Protein AF-A0A350PE59-F1 (afdb_monomer_lite)

Foldseek 3Di:
DAFEAEVNHGADVVVLRHDDPVCQQAVPHPQGPGHDDPVLVVQLVVVDDRPYYRYDHVVSSVVSVVVVVVVVVVVVVVVVVVVDDDPDD

pLDDT: mean 89.73, std 11.52, range [48.84, 98.31]

Secondary structure (DSSP, 8-state):
-PEEEETTEEP-GGGT-PPPHHHHHH--STT-SS---HHHHHHHHHHS-TTSEEEE-HHHHHHHHHHHHHHHHHHHHHHHHHTS-----

Sequence (89 aa):
NNMVTLEGQKMGKSLGNAINLHQFFTGEHKLLTRAWDSQVIRFFLLQSHYRSTTDFSEDALEAAETGLKNLYSMISTIEKAENGSGESF

Radius of gyration: 17.59 Å; chains: 1; bounding box: 40×24×54 Å

Structure (mmCIF, N/CA/C/O backbone):
data_AF-A0A350PE59-F1
#
_entry.id   AF-A0A350PE59-F1
#
loop_
_atom_site.group_PDB
_atom_site.id
_atom_site.type_symbol
_atom_site.label_atom_id
_atom_site.label_alt_id
_atom_site.label_comp_id
_atom_site.label_asym_id
_atom_site.label_entity_id
_atom_site.label_seq_id
_atom_site.pdbx_PDB_ins_code
_atom_site.Cartn_x
_atom_site.Cartn_y
_atom_site.Cartn_z
_atom_site.occupancy
_atom_site.B_iso_or_equiv
_atom_site.auth_seq_id
_atom_site.auth_comp_id
_atom_site.auth_asym_id
_atom_site.auth_atom_id
_atom_site.pdbx_PDB_model_num
ATOM 1 N N . ASN A 1 1 ? 9.273 2.973 14.925 1.00 58.16 1 ASN A N 1
ATOM 2 C CA . ASN A 1 1 ? 7.949 2.359 15.121 1.00 58.16 1 ASN A CA 1
ATOM 3 C C . ASN A 1 1 ? 6.960 3.131 14.283 1.00 58.16 1 ASN A C 1
ATOM 5 O O . ASN A 1 1 ? 6.531 4.192 14.715 1.00 58.16 1 ASN A O 1
ATOM 9 N N . ASN A 1 2 ? 6.696 2.632 13.077 1.00 75.19 2 ASN A N 1
ATOM 10 C CA . ASN A 1 2 ? 5.671 3.170 12.192 1.00 75.19 2 ASN A CA 1
ATOM 11 C C . ASN A 1 2 ? 4.307 2.665 12.690 1.00 75.19 2 ASN A C 1
ATOM 13 O O . ASN A 1 2 ? 4.175 1.484 13.019 1.00 75.19 2 ASN A O 1
ATOM 17 N N . MET A 1 3 ? 3.340 3.567 12.827 1.00 86.69 3 MET A N 1
ATOM 18 C CA . MET A 1 3 ? 1.975 3.243 13.229 1.00 86.69 3 MET A CA 1
ATOM 19 C C . MET A 1 3 ? 1.091 3.213 11.987 1.00 86.69 3 MET A C 1
ATOM 21 O O . MET A 1 3 ? 1.097 4.174 11.223 1.00 86.69 3 MET A O 1
ATOM 25 N N . VAL A 1 4 ? 0.296 2.153 11.833 1.00 88.94 4 VAL A N 1
ATOM 26 C CA . VAL A 1 4 ? -0.676 2.049 10.740 1.00 88.94 4 VAL A CA 1
ATOM 27 C C . VAL A 1 4 ? -2.051 2.521 11.215 1.00 88.94 4 VAL A C 1
ATOM 29 O O . VAL A 1 4 ? -2.519 2.135 12.296 1.00 88.94 4 VAL A O 1
ATOM 32 N N . THR A 1 5 ? -2.684 3.372 10.416 1.00 91.19 5 THR A N 1
ATOM 33 C CA . THR A 1 5 ? -4.042 3.890 10.623 1.00 91.19 5 THR A CA 1
ATOM 34 C C . THR A 1 5 ? -4.962 3.442 9.490 1.00 91.19 5 THR A C 1
ATOM 36 O O . THR A 1 5 ? -4.478 3.060 8.438 1.00 91.19 5 THR A O 1
ATOM 39 N N . LEU A 1 6 ? -6.271 3.442 9.712 1.00 89.00 6 LEU A N 1
ATOM 40 C CA . LEU A 1 6 ? -7.319 3.288 8.704 1.00 89.00 6 LEU A CA 1
ATOM 41 C C . LEU A 1 6 ? -8.189 4.539 8.811 1.00 89.00 6 LEU A C 1
ATOM 43 O O . LEU A 1 6 ? -8.765 4.766 9.877 1.00 89.00 6 LEU A O 1
ATOM 47 N N . GLU A 1 7 ? -8.241 5.354 7.758 1.00 86.19 7 GLU A N 1
ATOM 48 C CA . GLU A 1 7 ? -8.954 6.643 7.758 1.00 86.19 7 GLU A CA 1
ATOM 49 C C . GLU A 1 7 ? -8.537 7.537 8.947 1.00 86.19 7 GLU A C 1
ATOM 51 O O . GLU A 1 7 ? -9.356 8.150 9.634 1.00 86.19 7 GLU A O 1
ATOM 56 N N . GLY A 1 8 ? -7.239 7.550 9.269 1.00 86.62 8 GLY A N 1
ATOM 57 C CA . GLY A 1 8 ? -6.686 8.288 10.411 1.00 86.62 8 GLY A CA 1
ATOM 58 C C . GLY A 1 8 ? -6.963 7.672 11.791 1.00 86.62 8 GLY A C 1
ATOM 59 O O . GLY A 1 8 ? -6.392 8.119 12.790 1.00 86.62 8 GLY A O 1
ATOM 60 N N . GLN A 1 9 ? -7.767 6.608 11.886 1.00 90.19 9 GLN A N 1
ATOM 61 C CA . GLN A 1 9 ? -7.964 5.862 13.125 1.00 90.19 9 GLN A CA 1
ATOM 62 C C . GLN A 1 9 ? -6.887 4.787 13.286 1.00 90.19 9 GLN A C 1
ATOM 64 O O . GLN A 1 9 ? -6.664 3.963 12.407 1.00 90.19 9 GLN A O 1
ATOM 69 N N . LYS A 1 10 ? -6.236 4.728 14.451 1.00 91.25 10 LYS A N 1
ATOM 70 C CA . LYS A 1 10 ? -5.268 3.667 14.768 1.00 91.25 10 LYS A CA 1
ATOM 71 C C . LYS A 1 10 ? -5.873 2.273 14.552 1.00 91.25 10 LYS A C 1
ATOM 73 O O . LYS A 1 10 ? -6.960 1.984 15.053 1.00 91.25 10 LYS A O 1
ATOM 78 N N . MET A 1 11 ? -5.133 1.382 13.893 1.00 92.31 11 MET A N 1
ATOM 79 C CA . MET A 1 11 ? -5.526 -0.024 13.802 1.00 92.31 11 MET A CA 1
ATOM 80 C C . MET A 1 11 ? -5.310 -0.737 15.146 1.00 92.31 11 MET A C 1
ATOM 82 O O . MET A 1 11 ? -4.246 -0.639 15.766 1.00 92.31 11 MET A O 1
ATOM 86 N N . GLY A 1 12 ? -6.316 -1.472 15.618 1.00 92.00 12 GLY A N 1
ATOM 87 C CA . GLY A 1 12 ? -6.259 -2.174 16.897 1.00 92.00 12 GLY A CA 1
ATOM 88 C C . GLY A 1 12 ? -7.328 -3.252 17.043 1.00 92.00 12 GLY A C 1
ATOM 89 O O . GLY A 1 12 ? -8.467 -3.089 16.620 1.00 92.00 12 GLY A O 1
ATOM 90 N N . LYS A 1 13 ? -6.972 -4.371 17.690 1.00 88.44 13 LYS A N 1
ATOM 91 C CA . LYS A 1 13 ? -7.900 -5.500 17.900 1.00 88.44 13 LYS A CA 1
ATOM 92 C C . LYS A 1 13 ? -9.163 -5.082 18.659 1.00 88.44 13 LYS A C 1
ATOM 94 O O . LYS A 1 13 ? -10.250 -5.514 18.303 1.00 88.44 13 LYS A O 1
ATOM 99 N N . SER A 1 14 ? -9.027 -4.206 19.656 1.00 91.38 14 SER A N 1
ATOM 100 C CA . SER A 1 14 ? -10.152 -3.673 20.437 1.00 91.38 14 SER A CA 1
ATOM 101 C C . SER A 1 14 ? -11.112 -2.804 19.621 1.00 91.38 14 SER A C 1
ATOM 103 O O . SER A 1 14 ? -12.266 -2.666 20.006 1.00 91.38 14 SER A O 1
ATOM 105 N N . LEU A 1 15 ? -10.647 -2.230 18.508 1.00 88.44 15 LEU A N 1
ATOM 106 C CA . LEU A 1 15 ? -11.447 -1.406 17.599 1.00 88.44 15 LEU A CA 1
ATOM 107 C C . LEU A 1 15 ? -12.080 -2.235 16.470 1.00 88.44 15 LEU A C 1
ATOM 109 O O . LEU A 1 15 ? -12.855 -1.709 15.679 1.00 88.44 15 LEU A O 1
ATOM 113 N N . GLY A 1 16 ? -11.757 -3.532 16.371 1.00 89.31 16 GLY A N 1
ATOM 114 C CA . GLY A 1 16 ? -12.304 -4.423 15.344 1.00 89.31 16 GLY A CA 1
ATOM 115 C C . GLY A 1 16 ? -11.873 -4.087 13.910 1.00 89.31 16 GLY A C 1
ATOM 116 O O . GLY A 1 16 ? -12.508 -4.563 12.967 1.00 89.31 16 GLY A O 1
ATOM 117 N N . ASN A 1 17 ? -10.827 -3.268 13.752 1.00 91.56 17 ASN A N 1
ATOM 118 C CA . ASN A 1 17 ? -10.261 -2.826 12.473 1.00 91.56 17 ASN A CA 1
ATOM 119 C C . ASN A 1 17 ? -8.828 -3.348 12.239 1.00 91.56 17 ASN A C 1
ATOM 121 O O . ASN A 1 17 ? -8.189 -2.973 11.263 1.00 91.56 17 ASN A O 1
ATOM 125 N N . ALA A 1 18 ? -8.298 -4.193 13.130 1.00 91.56 18 ALA A N 1
ATOM 126 C CA . ALA A 1 18 ? -6.980 -4.795 12.958 1.00 91.56 18 ALA A CA 1
ATOM 127 C C . ALA A 1 18 ? -7.024 -5.975 11.981 1.00 91.56 18 ALA A C 1
ATOM 129 O O . ALA A 1 18 ? -7.654 -6.991 12.264 1.00 91.56 18 ALA A O 1
ATOM 130 N N . ILE A 1 19 ? -6.265 -5.856 10.895 1.00 92.88 19 ILE A N 1
ATOM 131 C CA . ILE A 1 19 ? -6.044 -6.906 9.901 1.00 92.88 19 ILE A CA 1
ATOM 132 C C . ILE A 1 19 ? -4.678 -7.533 10.177 1.00 92.88 19 ILE A C 1
ATOM 134 O O . ILE A 1 19 ? -3.684 -6.823 10.342 1.00 92.88 19 ILE A O 1
ATOM 138 N N . ASN A 1 20 ? -4.612 -8.859 10.267 1.00 93.00 20 ASN A N 1
ATOM 139 C CA . ASN A 1 20 ? -3.335 -9.560 10.397 1.00 93.00 20 ASN A CA 1
ATOM 140 C C . ASN A 1 20 ? -2.781 -9.990 9.025 1.00 93.00 20 ASN A C 1
ATOM 142 O O . ASN A 1 20 ? -3.501 -10.011 8.032 1.00 93.00 20 ASN A O 1
ATOM 146 N N . LEU A 1 21 ? -1.495 -10.351 8.964 1.00 93.31 21 LEU A N 1
ATOM 147 C CA . LEU A 1 21 ? -0.849 -10.730 7.699 1.00 93.31 21 LEU A CA 1
ATOM 148 C C . LEU A 1 21 ? -1.513 -11.930 7.016 1.00 93.31 21 LEU A C 1
ATOM 150 O O . LEU A 1 21 ? -1.656 -11.924 5.801 1.00 93.31 21 LEU A O 1
ATOM 154 N N . HIS A 1 22 ? -1.953 -12.931 7.781 1.00 95.75 22 HIS A N 1
ATOM 155 C CA . HIS A 1 22 ? -2.660 -14.074 7.208 1.00 95.75 22 HIS A CA 1
ATOM 156 C C . HIS A 1 22 ? -3.940 -13.620 6.499 1.00 95.75 22 HIS A C 1
ATOM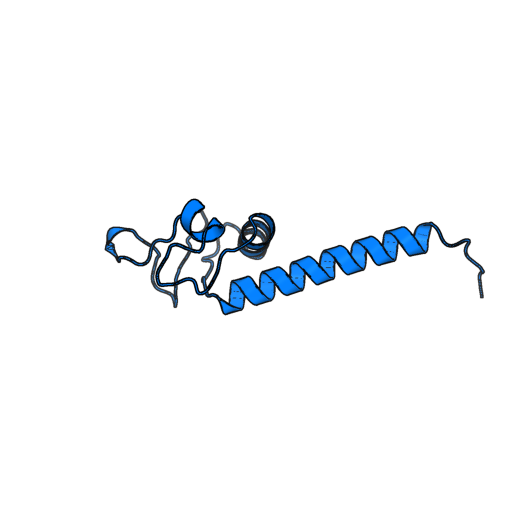 158 O O . HIS A 1 22 ? -4.147 -13.981 5.350 1.00 95.75 22 HIS A O 1
ATOM 164 N N . GLN A 1 23 ? -4.718 -12.739 7.130 1.00 95.94 23 GLN A N 1
ATOM 165 C CA . GLN A 1 23 ? -5.922 -12.163 6.534 1.00 95.94 23 GLN A CA 1
ATOM 166 C C . GLN A 1 23 ? -5.631 -11.317 5.295 1.00 95.94 23 GLN A C 1
ATOM 168 O O . GLN A 1 23 ? -6.404 -11.372 4.348 1.00 95.94 23 GLN A O 1
ATOM 173 N N . PHE A 1 24 ? -4.523 -10.568 5.262 1.00 95.69 24 PHE A N 1
ATOM 174 C CA . PHE A 1 24 ? -4.094 -9.891 4.034 1.00 95.69 24 PHE A CA 1
ATOM 175 C C . PHE A 1 24 ? -3.856 -10.884 2.896 1.00 95.69 24 PHE A C 1
ATOM 177 O O . PHE A 1 24 ? -4.281 -10.640 1.772 1.00 95.69 24 PHE A O 1
ATOM 184 N N . PHE A 1 25 ? -3.204 -12.008 3.186 1.00 96.56 25 PHE A N 1
ATOM 185 C CA . PHE A 1 25 ? -2.823 -12.989 2.170 1.00 96.56 25 PHE A CA 1
ATOM 186 C C . PHE A 1 25 ? -3.970 -13.910 1.747 1.00 96.56 25 PHE A C 1
ATOM 188 O O . PHE A 1 25 ? -3.925 -14.456 0.650 1.00 96.56 25 PHE A O 1
ATOM 195 N N . THR A 1 26 ? -4.994 -14.085 2.583 1.00 97.56 26 THR A N 1
ATOM 196 C CA . THR A 1 26 ? -6.183 -14.890 2.258 1.00 97.56 26 THR A CA 1
ATOM 197 C C . THR A 1 26 ? -7.380 -14.050 1.820 1.00 97.56 26 THR A C 1
ATOM 199 O O . THR A 1 26 ? -8.290 -14.573 1.185 1.00 97.56 26 THR A O 1
ATOM 202 N N . GLY A 1 27 ? -7.395 -12.751 2.129 1.00 96.19 27 GLY A N 1
ATOM 203 C CA . GLY A 1 27 ? -8.566 -11.889 1.957 1.00 96.19 27 GLY A CA 1
ATOM 204 C C . GLY A 1 27 ? -9.648 -12.108 3.023 1.00 96.19 27 GLY A C 1
ATOM 205 O O . GLY A 1 27 ? -10.750 -11.585 2.898 1.00 96.19 27 GLY A O 1
ATOM 206 N N . GLU A 1 28 ? -9.367 -12.862 4.090 1.00 95.88 28 GLU A N 1
ATOM 207 C CA . GLU A 1 28 ? -10.344 -13.238 5.126 1.00 95.88 28 GLU A CA 1
ATOM 208 C C . GLU A 1 28 ? -10.544 -12.137 6.187 1.00 95.88 28 GLU A C 1
ATOM 210 O O . GLU A 1 28 ? -10.458 -12.359 7.402 1.00 95.88 28 GLU A O 1
ATOM 215 N N . HIS A 1 29 ? -10.801 -10.908 5.742 1.00 94.81 29 HIS A N 1
ATOM 216 C CA . HIS A 1 29 ? -11.199 -9.807 6.612 1.00 94.81 29 HIS A CA 1
ATOM 217 C C . HIS A 1 29 ? -12.235 -8.924 5.922 1.00 94.81 29 HIS A C 1
ATOM 219 O O . HIS A 1 29 ? -12.075 -8.555 4.771 1.00 94.81 29 HIS A O 1
ATOM 225 N N . LYS A 1 30 ? -13.257 -8.484 6.662 1.00 93.25 30 LYS A N 1
ATOM 226 C CA . LYS A 1 30 ? -14.370 -7.651 6.155 1.00 93.25 30 LYS A CA 1
ATOM 227 C C . LYS A 1 30 ? -13.977 -6.297 5.535 1.00 93.25 30 LYS A C 1
ATOM 229 O O . LYS A 1 30 ? -14.833 -5.621 4.988 1.00 93.25 30 LYS A O 1
ATOM 234 N N . LEU A 1 31 ? -12.728 -5.870 5.729 1.00 92.44 31 LEU A N 1
ATOM 235 C CA . LEU A 1 31 ? -12.171 -4.614 5.198 1.00 92.44 31 LEU A CA 1
ATOM 236 C C . LEU A 1 31 ? -11.302 -4.856 3.955 1.00 92.44 31 LEU A C 1
ATOM 238 O O . LEU A 1 31 ? -10.614 -3.945 3.515 1.00 92.44 31 LEU A O 1
ATOM 242 N N . LEU A 1 32 ? -11.255 -6.094 3.466 1.00 94.62 32 LEU A N 1
ATOM 243 C CA . LEU A 1 32 ? -10.546 -6.479 2.260 1.00 94.62 32 LEU A CA 1
ATOM 244 C C . LEU A 1 32 ? -11.569 -7.012 1.263 1.00 94.62 32 LEU A C 1
ATOM 246 O O . LEU A 1 32 ? -12.410 -7.842 1.606 1.00 94.62 32 LEU A O 1
ATOM 250 N N . THR A 1 33 ? -11.463 -6.569 0.021 1.00 96.00 33 THR A N 1
ATOM 251 C CA . THR A 1 33 ? -12.232 -7.101 -1.108 1.00 96.00 33 THR A CA 1
ATOM 252 C C . THR A 1 33 ? -11.571 -8.334 -1.718 1.00 96.00 33 THR A C 1
ATOM 254 O O . THR A 1 33 ? -12.232 -9.114 -2.404 1.00 96.00 33 THR A O 1
ATOM 257 N N . ARG A 1 34 ? -10.269 -8.531 -1.468 1.00 97.00 34 ARG A N 1
ATOM 258 C CA . ARG A 1 34 ? -9.470 -9.639 -2.003 1.00 97.00 34 ARG A CA 1
ATOM 259 C C . ARG A 1 34 ? 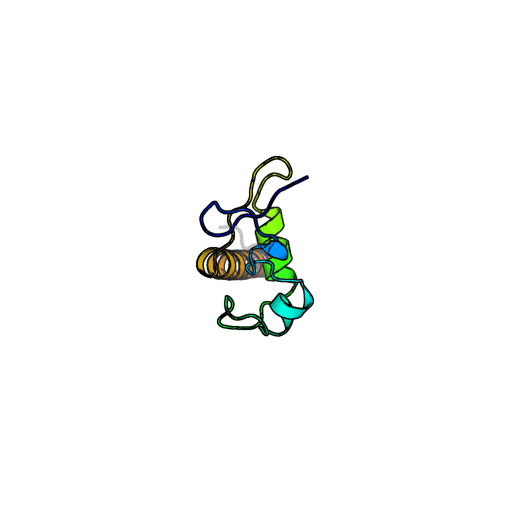-8.216 -9.936 -1.182 1.00 97.00 34 ARG A C 1
ATOM 261 O O . ARG A 1 34 ? -7.817 -9.171 -0.305 1.00 97.00 34 ARG A O 1
ATOM 268 N N . ALA A 1 35 ? -7.568 -11.043 -1.531 1.00 97.56 35 ALA A N 1
ATOM 269 C CA . ALA A 1 35 ? -6.217 -11.366 -1.099 1.00 97.56 35 ALA A CA 1
ATOM 270 C C . ALA A 1 35 ? -5.165 -10.459 -1.763 1.00 97.56 35 ALA A C 1
ATOM 272 O O . ALA A 1 35 ? -5.294 -10.053 -2.925 1.00 97.56 35 ALA A O 1
ATOM 273 N N . TRP A 1 36 ? -4.089 -10.206 -1.023 1.00 97.56 36 TRP A N 1
ATOM 274 C CA . TRP A 1 36 ? -2.965 -9.374 -1.430 1.00 97.56 36 TRP A CA 1
ATOM 275 C C . TRP A 1 36 ? -1.656 -10.153 -1.409 1.00 97.56 36 TRP A C 1
ATOM 277 O O . TRP A 1 36 ? -1.380 -10.907 -0.476 1.00 97.56 36 TRP A O 1
ATOM 287 N N . ASP A 1 37 ? -0.818 -9.931 -2.422 1.00 97.69 37 ASP A N 1
ATOM 288 C CA . ASP A 1 37 ? 0.510 -10.533 -2.470 1.00 97.69 37 ASP A CA 1
ATOM 289 C C . ASP A 1 37 ? 1.436 -9.921 -1.405 1.00 97.69 37 ASP A C 1
ATOM 291 O O . ASP A 1 37 ? 1.432 -8.712 -1.147 1.00 97.69 37 ASP A O 1
ATOM 295 N N . SER A 1 38 ? 2.272 -10.765 -0.799 1.00 97.00 38 SER A N 1
ATOM 296 C CA . SER A 1 38 ? 3.215 -10.359 0.248 1.00 97.00 38 SER A CA 1
ATOM 297 C C . SER A 1 38 ? 4.168 -9.234 -0.179 1.00 97.00 38 SER A C 1
ATOM 299 O O . SER A 1 38 ? 4.533 -8.388 0.642 1.00 97.00 38 SER A O 1
ATOM 301 N N . GLN A 1 39 ? 4.540 -9.181 -1.460 1.00 97.62 39 GLN A N 1
ATOM 302 C CA . GLN A 1 39 ? 5.416 -8.156 -2.012 1.00 97.62 39 GLN A CA 1
ATOM 303 C C . GLN A 1 39 ? 4.699 -6.817 -2.155 1.00 97.62 39 GLN A C 1
ATOM 305 O O . GLN A 1 39 ? 5.320 -5.787 -1.906 1.00 97.62 39 GLN A O 1
ATOM 310 N N . VAL A 1 40 ? 3.398 -6.816 -2.461 1.00 97.56 40 VAL A N 1
ATOM 311 C CA . VAL A 1 40 ? 2.585 -5.589 -2.493 1.00 97.56 40 VAL A CA 1
ATOM 312 C C . VAL A 1 40 ? 2.494 -4.985 -1.096 1.00 97.56 40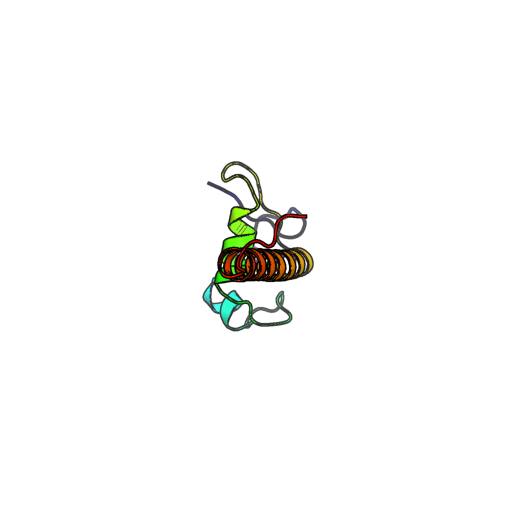 VAL A C 1
ATOM 314 O O . VAL A 1 40 ? 2.799 -3.807 -0.922 1.00 97.56 40 VAL A O 1
ATOM 317 N N . ILE A 1 41 ? 2.172 -5.798 -0.081 1.00 95.62 41 ILE A N 1
ATOM 318 C CA . ILE A 1 41 ? 2.113 -5.342 1.319 1.00 95.62 41 ILE A CA 1
ATOM 319 C C . ILE A 1 41 ? 3.472 -4.797 1.771 1.00 95.62 41 ILE A C 1
ATOM 321 O O . ILE A 1 41 ? 3.554 -3.734 2.389 1.00 95.62 41 ILE A O 1
ATOM 325 N N . ARG A 1 42 ? 4.562 -5.501 1.442 1.00 95.19 42 ARG A N 1
ATOM 326 C CA . ARG A 1 42 ? 5.921 -5.048 1.757 1.00 95.19 42 ARG A CA 1
ATOM 327 C C . ARG A 1 42 ? 6.237 -3.722 1.072 1.00 95.19 42 ARG A C 1
ATOM 329 O O . ARG A 1 42 ? 6.747 -2.819 1.728 1.00 95.19 42 ARG A O 1
ATOM 336 N N . PHE A 1 43 ? 5.958 -3.610 -0.223 1.00 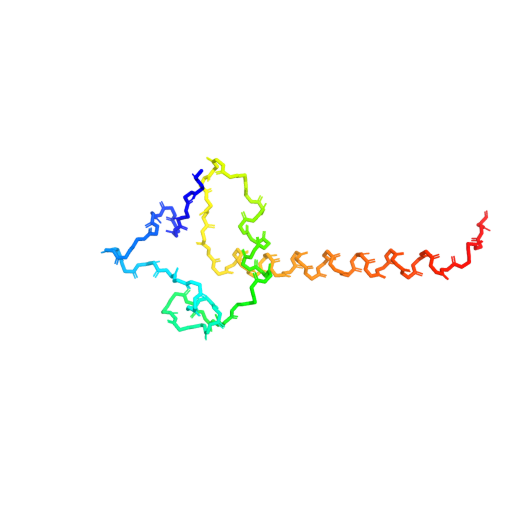96.38 43 PHE A N 1
ATOM 337 C CA . PHE A 1 43 ? 6.222 -2.405 -0.998 1.00 96.38 43 PHE A CA 1
ATOM 338 C C . PHE A 1 43 ? 5.448 -1.211 -0.436 1.00 96.38 43 PHE A C 1
ATOM 340 O O . PHE A 1 43 ? 6.061 -0.188 -0.152 1.00 96.38 43 PHE A O 1
ATOM 347 N N . PHE A 1 44 ? 4.153 -1.376 -0.156 1.00 95.06 44 PHE A N 1
ATOM 348 C CA . PHE A 1 44 ? 3.315 -0.370 0.500 1.00 95.06 44 PHE A CA 1
ATOM 349 C C . PHE A 1 44 ? 3.925 0.136 1.818 1.00 95.06 44 PHE A C 1
ATOM 351 O O . PHE A 1 44 ? 4.125 1.336 1.996 1.00 95.06 44 PHE A O 1
ATOM 358 N N . LEU A 1 45 ? 4.300 -0.769 2.729 1.00 92.69 45 LEU A N 1
ATOM 359 C CA . LEU A 1 45 ? 4.891 -0.380 4.016 1.00 92.69 45 LEU A CA 1
ATOM 360 C C . LEU A 1 45 ? 6.211 0.392 3.844 1.00 92.69 45 LEU A C 1
ATOM 362 O O . LEU A 1 45 ? 6.489 1.317 4.611 1.00 92.69 45 LEU A O 1
ATOM 366 N N . LEU A 1 46 ? 7.010 0.031 2.835 1.00 92.81 46 LEU A N 1
ATOM 367 C CA . LEU A 1 46 ? 8.302 0.655 2.541 1.00 92.81 46 LEU A CA 1
ATOM 368 C C . LEU A 1 46 ? 8.197 2.020 1.843 1.00 92.81 46 LEU A C 1
ATOM 370 O O . LEU A 1 46 ? 9.175 2.764 1.864 1.00 92.81 46 LEU A O 1
ATOM 374 N N . GLN A 1 47 ? 7.047 2.378 1.261 1.00 90.75 47 GLN A N 1
ATOM 375 C CA . GLN A 1 47 ? 6.838 3.705 0.658 1.00 90.75 47 GLN A CA 1
ATOM 376 C C . GLN A 1 47 ? 6.864 4.830 1.699 1.00 90.75 47 GLN A C 1
ATOM 378 O O . GLN A 1 47 ? 7.210 5.971 1.396 1.00 90.75 47 GLN A O 1
ATOM 383 N N . SER A 1 48 ? 6.497 4.512 2.939 1.00 87.62 48 SER A N 1
ATOM 384 C CA . SER A 1 48 ? 6.440 5.470 4.037 1.00 87.62 48 SER A CA 1
ATOM 385 C C . SER A 1 48 ? 7.707 5.441 4.888 1.00 87.62 48 SER A C 1
ATOM 387 O O . SER A 1 48 ? 8.273 4.386 5.186 1.00 87.62 48 SER A O 1
ATOM 389 N N . HIS A 1 49 ? 8.144 6.612 5.346 1.00 89.31 49 HIS A N 1
ATOM 390 C CA . HIS A 1 49 ? 9.256 6.686 6.282 1.00 89.31 49 HIS A CA 1
ATOM 391 C C . HIS A 1 49 ? 8.878 6.027 7.621 1.00 89.31 49 HIS A C 1
ATOM 393 O O . HIS A 1 49 ? 7.827 6.302 8.188 1.00 89.31 49 HIS A O 1
ATOM 399 N N . TYR A 1 50 ? 9.774 5.218 8.192 1.00 88.88 50 TYR A N 1
ATOM 400 C CA . TYR A 1 50 ? 9.522 4.397 9.390 1.00 88.88 50 TYR A CA 1
ATOM 401 C C . TYR A 1 50 ? 9.150 5.162 10.684 1.00 88.88 50 TYR A C 1
ATOM 403 O O . TYR A 1 50 ? 8.834 4.536 11.705 1.00 88.88 50 TYR A O 1
ATOM 411 N N . ARG A 1 51 ? 9.284 6.496 10.685 1.00 88.12 51 ARG A N 1
ATOM 412 C CA . ARG A 1 51 ? 8.883 7.389 11.793 1.00 88.12 51 ARG A CA 1
ATOM 413 C C . ARG A 1 51 ? 7.544 8.089 11.563 1.00 88.12 51 ARG A C 1
ATOM 415 O O . ARG A 1 51 ? 7.060 8.731 12.488 1.00 88.12 51 ARG A O 1
ATOM 422 N N . SER A 1 52 ? 6.990 7.998 10.362 1.00 87.38 52 SER A N 1
ATOM 423 C CA . SER A 1 52 ? 5.690 8.568 10.027 1.00 87.38 52 SER A CA 1
ATOM 424 C C . SER A 1 52 ? 4.583 7.567 10.342 1.00 87.38 52 SER A C 1
ATOM 426 O O . SER A 1 52 ? 4.854 6.389 10.558 1.00 87.38 52 SER A O 1
ATOM 428 N N . THR A 1 53 ? 3.347 8.048 10.398 1.00 88.44 53 THR A N 1
ATOM 429 C CA . THR A 1 53 ? 2.147 7.209 10.359 1.00 88.44 53 THR A CA 1
ATOM 430 C C . THR A 1 53 ? 1.846 6.823 8.915 1.00 88.44 53 THR A C 1
ATOM 432 O O . THR A 1 53 ? 1.910 7.683 8.034 1.00 88.44 53 THR A O 1
ATOM 435 N N . THR A 1 54 ? 1.488 5.567 8.679 1.00 90.31 54 THR A N 1
ATOM 436 C CA . THR A 1 54 ? 1.032 5.082 7.370 1.00 90.31 54 THR A CA 1
ATOM 437 C C . THR A 1 54 ? -0.470 4.887 7.407 1.00 90.31 54 THR A C 1
ATOM 439 O O . THR A 1 54 ? -0.956 4.066 8.182 1.00 90.31 54 THR A O 1
ATOM 442 N N . ASP A 1 55 ? -1.198 5.615 6.567 1.00 91.00 55 ASP A N 1
ATOM 443 C CA . ASP A 1 55 ? -2.634 5.399 6.426 1.00 91.00 55 ASP A CA 1
ATOM 444 C C . ASP A 1 55 ? -2.895 4.286 5.409 1.00 91.00 55 ASP A C 1
ATOM 446 O O . ASP A 1 55 ? -2.356 4.286 4.302 1.00 91.00 55 ASP A O 1
ATOM 450 N N . PHE A 1 56 ? -3.659 3.293 5.838 1.00 90.81 56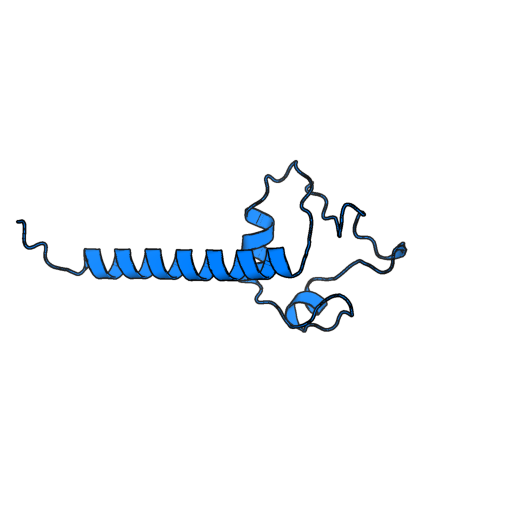 PHE A N 1
ATOM 451 C CA . PHE A 1 56 ? -4.052 2.127 5.071 1.00 90.81 56 PHE A CA 1
ATOM 452 C C . PHE A 1 56 ? -5.412 2.375 4.417 1.00 90.81 56 PHE A C 1
ATOM 454 O O . PHE A 1 56 ? -6.360 2.803 5.072 1.00 90.81 56 PHE A O 1
ATOM 461 N N . SER A 1 57 ? -5.503 2.028 3.137 1.00 92.62 57 SER A N 1
ATOM 462 C CA . SER A 1 57 ? -6.743 1.878 2.378 1.00 92.62 57 SER A CA 1
ATOM 463 C C . SER A 1 57 ? -6.530 0.838 1.275 1.00 92.62 57 SER A C 1
ATOM 465 O O . SER A 1 57 ? -5.386 0.536 0.915 1.00 92.62 57 SER A O 1
ATOM 467 N N . GLU A 1 58 ? -7.611 0.280 0.727 1.00 92.31 58 GLU A N 1
ATOM 468 C CA . GLU A 1 58 ? -7.492 -0.627 -0.423 1.00 92.31 58 GLU A CA 1
ATOM 469 C C . GLU A 1 58 ? -6.929 0.094 -1.651 1.00 92.31 58 GLU A C 1
ATOM 471 O O . GLU A 1 58 ? -6.011 -0.427 -2.280 1.00 92.31 58 GLU A O 1
ATOM 476 N N . ASP A 1 59 ? -7.355 1.333 -1.904 1.00 94.50 59 ASP A N 1
ATOM 477 C CA . ASP A 1 59 ? -6.809 2.178 -2.972 1.00 94.50 59 ASP A CA 1
ATOM 478 C C . ASP A 1 59 ? -5.286 2.355 -2.845 1.00 94.50 59 ASP A C 1
ATOM 480 O O . ASP A 1 59 ? -4.557 2.328 -3.839 1.00 94.50 59 ASP A O 1
ATOM 484 N N . ALA A 1 60 ? -4.770 2.495 -1.617 1.00 94.31 60 ALA A N 1
ATOM 485 C CA . ALA A 1 60 ? -3.334 2.609 -1.384 1.00 94.31 60 ALA A CA 1
ATOM 486 C C . ALA A 1 60 ? -2.591 1.297 -1.690 1.00 94.31 60 ALA A C 1
ATOM 488 O O . ALA A 1 60 ? -1.477 1.331 -2.219 1.00 94.31 60 ALA A O 1
ATOM 489 N N . LEU A 1 61 ? -3.200 0.138 -1.409 1.00 95.44 61 LEU A N 1
ATOM 490 C CA . LEU A 1 61 ? -2.639 -1.156 -1.801 1.00 95.44 61 LEU A CA 1
ATOM 491 C C . LEU A 1 61 ? -2.701 -1.380 -3.320 1.00 95.44 61 LEU A C 1
ATOM 493 O O . LEU A 1 61 ? -1.741 -1.902 -3.889 1.00 95.44 61 LEU A O 1
ATOM 497 N N . GLU A 1 62 ? -3.766 -0.948 -3.998 1.00 96.88 62 GLU A N 1
ATOM 498 C CA . GLU A 1 62 ? -3.874 -1.017 -5.464 1.00 96.88 62 GLU A CA 1
ATOM 499 C C . GLU A 1 62 ? -2.825 -0.136 -6.147 1.00 96.88 62 GLU A C 1
ATOM 501 O O . GLU A 1 62 ? -2.149 -0.558 -7.095 1.00 96.88 62 GLU A O 1
ATOM 506 N N . ALA A 1 63 ? -2.630 1.075 -5.623 1.00 97.19 63 ALA A N 1
ATOM 507 C CA . ALA A 1 63 ? -1.582 1.978 -6.071 1.00 97.19 63 ALA A CA 1
ATOM 508 C C . ALA A 1 63 ? -0.188 1.372 -5.843 1.00 97.19 63 ALA A C 1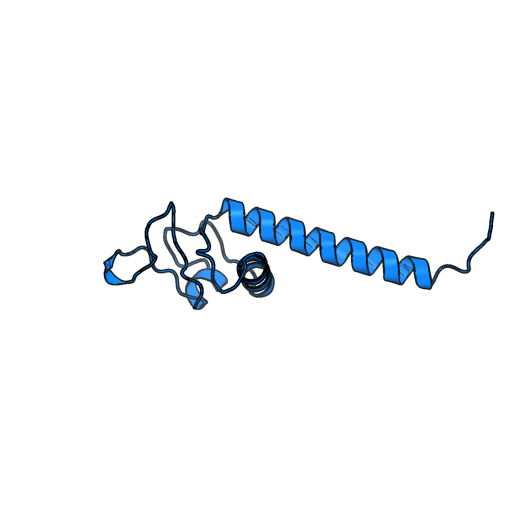
ATOM 510 O O . ALA A 1 63 ? 0.665 1.429 -6.733 1.00 97.19 63 ALA A O 1
ATOM 511 N N . ALA A 1 64 ? 0.042 0.740 -4.688 1.00 97.44 64 ALA A N 1
ATOM 512 C CA . ALA A 1 64 ? 1.287 0.039 -4.400 1.00 97.44 64 ALA A CA 1
ATOM 513 C C . ALA A 1 64 ? 1.524 -1.135 -5.363 1.00 97.44 64 ALA A C 1
ATOM 515 O O . ALA A 1 64 ? 2.630 -1.275 -5.882 1.00 97.44 64 ALA A O 1
ATOM 516 N N . GLU A 1 65 ? 0.507 -1.942 -5.668 1.00 98.00 65 GLU A N 1
ATOM 517 C CA . GLU A 1 65 ? 0.624 -3.036 -6.637 1.00 98.00 65 GLU A CA 1
ATOM 518 C C . GLU A 1 65 ? 0.964 -2.521 -8.038 1.00 98.00 65 GLU A C 1
ATOM 520 O O . GLU A 1 65 ? 1.852 -3.055 -8.703 1.00 98.00 65 GLU A O 1
ATOM 525 N N . THR A 1 66 ? 0.288 -1.461 -8.477 1.00 98.31 66 THR A N 1
ATOM 526 C CA . THR A 1 66 ? 0.549 -0.829 -9.774 1.00 98.31 66 THR A CA 1
ATOM 527 C C . THR A 1 66 ? 1.970 -0.271 -9.833 1.00 98.31 66 THR A C 1
ATOM 529 O O . THR A 1 66 ? 2.700 -0.521 -10.792 1.00 98.31 66 THR A O 1
ATOM 532 N N . GLY A 1 67 ? 2.408 0.424 -8.780 1.00 97.94 67 GLY A N 1
ATOM 533 C CA . GLY A 1 67 ? 3.775 0.926 -8.659 1.00 97.94 67 GLY A CA 1
ATOM 534 C C . GLY A 1 67 ? 4.820 -0.192 -8.687 1.00 97.94 67 GLY A C 1
ATOM 535 O O . GLY A 1 67 ? 5.833 -0.066 -9.374 1.00 97.94 67 GLY A O 1
ATOM 536 N N . LEU A 1 68 ? 4.552 -1.313 -8.013 1.00 98.19 68 LEU A N 1
ATOM 537 C CA . LEU A 1 68 ? 5.432 -2.480 -8.004 1.00 98.19 68 LEU A CA 1
ATOM 538 C C . LEU A 1 68 ? 5.522 -3.140 -9.389 1.00 98.19 68 LEU A C 1
ATOM 540 O O . LEU A 1 68 ? 6.619 -3.451 -9.852 1.00 98.19 68 LEU A O 1
ATOM 544 N N . LYS A 1 69 ? 4.391 -3.301 -10.090 1.00 98.25 69 LYS A N 1
ATOM 545 C CA . LYS A 1 69 ? 4.359 -3.802 -11.477 1.00 98.25 69 LYS A CA 1
ATOM 546 C C . LYS A 1 69 ? 5.170 -2.906 -12.411 1.00 98.25 69 LYS A C 1
ATOM 548 O O . LYS A 1 69 ? 5.960 -3.409 -13.209 1.00 98.25 69 LYS A O 1
ATOM 553 N N . ASN A 1 70 ? 5.022 -1.590 -12.276 1.00 98.12 70 ASN A N 1
ATOM 554 C CA . ASN A 1 70 ? 5.773 -0.622 -13.070 1.00 98.12 70 ASN A CA 1
ATOM 555 C C . ASN A 1 70 ? 7.278 -0.712 -12.792 1.00 98.12 70 ASN A C 1
ATOM 557 O O . ASN A 1 70 ? 8.063 -0.737 -13.737 1.00 98.12 70 ASN A O 1
ATOM 561 N N . LEU A 1 71 ? 7.683 -0.832 -11.522 1.00 97.25 71 LEU A N 1
ATOM 562 C CA . LEU A 1 71 ? 9.085 -1.015 -11.145 1.00 97.25 71 LEU A CA 1
ATOM 563 C C . LEU A 1 71 ? 9.686 -2.265 -11.804 1.00 97.25 71 LEU A C 1
ATOM 565 O O . LEU A 1 71 ? 10.741 -2.179 -12.430 1.00 97.25 71 LEU A O 1
ATOM 569 N N . TYR A 1 72 ? 9.001 -3.409 -11.732 1.00 97.25 72 TYR A N 1
ATOM 570 C CA . TYR A 1 72 ? 9.467 -4.631 -12.391 1.00 97.25 72 TYR A CA 1
ATOM 571 C C . TYR A 1 72 ? 9.517 -4.503 -13.914 1.00 97.25 72 TYR A C 1
ATOM 573 O O . TYR A 1 72 ? 10.472 -4.966 -14.537 1.00 97.25 72 TYR A O 1
ATOM 581 N N . SER A 1 73 ? 8.532 -3.838 -14.521 1.00 97.50 73 SER A N 1
ATOM 582 C CA . SER A 1 73 ? 8.536 -3.566 -15.961 1.00 97.50 73 SER A CA 1
ATOM 583 C C . SER A 1 73 ? 9.733 -2.707 -16.376 1.00 97.50 73 SER A C 1
ATOM 585 O O . SER A 1 73 ? 10.347 -2.970 -17.411 1.00 97.50 73 SER A O 1
ATOM 587 N N . MET A 1 74 ? 10.090 -1.697 -15.578 1.00 96.81 74 MET A N 1
ATOM 588 C CA . MET A 1 74 ? 11.256 -0.845 -15.831 1.00 96.81 74 MET A CA 1
ATOM 589 C C . MET A 1 74 ? 12.560 -1.633 -15.714 1.00 96.81 74 MET A C 1
ATOM 591 O O . MET A 1 74 ? 13.385 -1.558 -16.619 1.00 96.81 74 MET A O 1
ATOM 595 N N . ILE A 1 75 ? 12.715 -2.441 -14.661 1.00 96.25 75 ILE A N 1
ATOM 596 C CA . ILE A 1 75 ? 13.889 -3.310 -14.484 1.00 96.25 75 ILE A CA 1
ATOM 597 C C . ILE A 1 75 ? 14.028 -4.263 -15.679 1.00 96.25 75 ILE A C 1
ATOM 599 O O . ILE A 1 75 ? 15.077 -4.294 -16.312 1.00 96.25 75 ILE A O 1
ATOM 603 N N . SER A 1 76 ? 12.946 -4.943 -16.075 1.00 95.31 76 SER A N 1
ATOM 604 C CA . SER A 1 76 ? 12.960 -5.841 -17.239 1.00 95.31 76 SER A CA 1
ATOM 605 C C . SER A 1 76 ? 13.292 -5.116 -18.548 1.00 95.31 76 SER A C 1
ATOM 607 O O . SER A 1 76 ? 13.918 -5.686 -19.440 1.00 95.31 76 SER A O 1
ATOM 609 N N . THR A 1 77 ? 12.874 -3.855 -18.686 1.00 95.44 77 THR A N 1
ATOM 610 C CA . THR A 1 77 ? 13.218 -3.028 -19.851 1.00 95.44 77 THR A CA 1
ATOM 611 C C . THR A 1 77 ? 14.712 -2.710 -19.876 1.00 95.44 77 THR A C 1
ATOM 613 O O . THR A 1 77 ? 15.331 -2.836 -20.929 1.00 95.44 77 THR A O 1
ATOM 616 N N . ILE A 1 78 ? 15.301 -2.360 -18.728 1.00 94.00 78 ILE A N 1
ATOM 617 C CA . ILE A 1 78 ? 16.739 -2.086 -18.594 1.00 94.00 78 ILE A CA 1
ATOM 618 C C . ILE A 1 78 ? 17.555 -3.349 -18.900 1.00 94.00 78 ILE A C 1
ATOM 620 O O . ILE A 1 78 ? 18.447 -3.302 -19.741 1.00 94.00 78 ILE A O 1
ATOM 624 N N . GLU A 1 79 ? 17.192 -4.494 -18.320 1.00 93.25 79 GLU A N 1
ATOM 625 C CA . GLU A 1 79 ? 17.870 -5.778 -18.560 1.00 93.25 79 GLU A CA 1
ATOM 626 C C . GLU A 1 79 ? 17.841 -6.192 -20.042 1.00 93.25 79 GLU A C 1
ATOM 628 O O . GLU A 1 79 ? 18.791 -6.777 -20.564 1.00 93.25 79 GLU A O 1
ATOM 633 N N . LYS A 1 80 ? 16.752 -5.890 -20.760 1.00 90.94 80 LYS A N 1
ATOM 634 C CA . LYS A 1 80 ? 16.666 -6.134 -22.209 1.00 90.94 80 LYS A CA 1
ATOM 635 C C . LYS A 1 80 ? 17.502 -5.142 -23.013 1.00 90.94 80 LYS A C 1
ATOM 637 O O . LYS A 1 80 ? 18.078 -5.541 -24.020 1.00 90.94 80 LYS A O 1
ATOM 642 N N . ALA A 1 81 ? 17.566 -3.882 -22.584 1.00 86.62 81 ALA A N 1
ATOM 643 C CA . ALA A 1 81 ? 18.357 -2.848 -23.243 1.00 86.62 81 ALA A CA 1
ATOM 644 C C . ALA A 1 81 ? 19.867 -3.112 -23.123 1.00 86.62 81 ALA A C 1
ATOM 646 O O . ALA A 1 81 ? 20.583 -2.927 -24.101 1.00 86.62 81 ALA A O 1
ATOM 647 N N . GLU A 1 82 ? 20.347 -3.616 -21.982 1.00 67.06 82 GLU A N 1
ATOM 648 C CA . GLU A 1 82 ? 21.756 -4.008 -21.797 1.00 67.06 82 GLU A CA 1
ATOM 649 C C . GLU A 1 82 ? 22.179 -5.181 -22.700 1.00 67.06 82 GLU A C 1
ATOM 651 O O . GLU A 1 82 ? 23.341 -5.281 -23.087 1.00 67.06 82 GLU A O 1
ATOM 656 N N . ASN A 1 83 ? 21.233 -6.042 -23.090 1.00 64.38 83 ASN A N 1
ATOM 657 C CA . ASN A 1 83 ? 21.466 -7.137 -24.037 1.00 64.38 83 ASN A CA 1
ATOM 658 C C . ASN A 1 83 ? 21.350 -6.706 -25.515 1.00 64.38 83 ASN A C 1
ATOM 660 O O . ASN A 1 83 ? 21.588 -7.517 -26.413 1.00 64.38 83 ASN A O 1
ATOM 664 N N . GLY A 1 84 ? 20.980 -5.450 -25.785 1.00 60.09 84 GLY A N 1
ATOM 665 C CA . GLY A 1 84 ? 20.979 -4.866 -27.121 1.00 60.09 84 GLY A CA 1
ATOM 666 C C . GLY A 1 84 ? 22.362 -4.319 -27.460 1.00 60.09 84 GLY A C 1
ATOM 667 O O . GLY A 1 84 ? 22.817 -3.355 -26.852 1.00 60.09 84 GLY A O 1
ATOM 668 N N . SER A 1 85 ? 23.032 -4.920 -28.446 1.00 57.03 85 SER A N 1
ATOM 669 C CA . SER A 1 85 ? 24.231 -4.361 -29.076 1.00 57.03 85 SER A CA 1
ATOM 670 C C . SER A 1 85 ? 23.958 -2.912 -29.475 1.00 57.03 85 SER A C 1
ATOM 672 O O . SER A 1 85 ? 23.139 -2.672 -30.362 1.00 57.03 85 SER A O 1
ATOM 674 N N . GLY A 1 86 ? 24.595 -1.960 -28.793 1.00 57.19 86 GLY A N 1
ATOM 675 C CA . GLY A 1 86 ? 24.420 -0.542 -29.070 1.00 57.19 86 GLY A CA 1
ATOM 676 C C . GLY A 1 86 ? 24.795 -0.226 -30.514 1.00 57.19 86 GLY A C 1
ATOM 677 O O . GLY A 1 86 ? 25.976 -0.134 -30.839 1.00 57.19 86 GLY A O 1
ATOM 678 N N . GLU A 1 87 ? 23.799 -0.044 -31.376 1.00 54.50 87 GLU A N 1
ATOM 679 C CA . GLU A 1 87 ? 23.980 0.772 -32.567 1.00 54.50 87 GLU A CA 1
ATOM 680 C C . GLU A 1 87 ? 23.885 2.226 -32.118 1.00 54.50 87 GLU A C 1
ATOM 682 O O . GLU A 1 87 ? 22.814 2.752 -31.810 1.00 54.50 87 GLU A O 1
ATOM 687 N N . SER A 1 88 ? 25.059 2.839 -31.992 1.00 52.50 88 SER A N 1
ATOM 688 C CA . SER A 1 88 ? 25.210 4.280 -31.859 1.00 52.50 88 SER A CA 1
ATOM 689 C C . SER A 1 88 ? 24.565 4.964 -33.064 1.00 52.50 88 SER A C 1
ATOM 691 O O . SER A 1 88 ? 24.872 4.612 -34.204 1.00 52.50 88 SER A O 1
ATOM 693 N N . PHE A 1 89 ? 23.698 5.939 -32.795 1.00 48.84 89 PHE A N 1
ATOM 694 C CA . PHE A 1 89 ? 23.305 6.947 -33.780 1.00 48.84 89 PHE A CA 1
ATOM 695 C C . PHE A 1 89 ? 24.499 7.826 -34.170 1.00 48.84 89 PHE A C 1
ATOM 697 O O . PHE A 1 89 ? 25.360 8.073 -33.290 1.00 48.84 89 PHE A O 1
#